Protein AF-X1SEA1-F1 (afdb_monomer)

Secondary structure (DSSP, 8-state):
----S-HHHHHHHHHHHT--TTSPPPHHHHTT-SEEEEESS-----TTGGG-TT--EEEEES------GGG-

Nearest PDB structures (foldseek):
  4l3a-assembly1_A  TM=9.326E-01  e=7.409E-05  Listeria monocytogenes EGD-e
  4l3a-assembly2_B  TM=9.357E-01  e=1.044E-04  Listeria monocytogenes EGD-e
  4pq8-assembly1_A  TM=9.271E-01  e=1.687E-04  synthetic construct
  4l3f-assembly1_A  TM=9.297E-01  e=2.377E-04  Listeria monocytogenes EGD-e
  4ezg-assembly1_B  TM=9.355E-01  e=4.718E-04  Listeria monocytogenes ATCC 19115

Mean predicted aligned error: 2.29 Å

Organism: NCBI:txid412755

Foldseek 3Di:
DADDPWPLLVVQVCVVLVHDPPDDDDLVSLCVAQEGEAECSQDADPRPNLSNVNHNYYHHYPHNYDDDVSVD

InterPro domains:
  IPR025875 Leucine rich repeat 4 [PF12799] (32-71)
  IPR032675 Leucine-rich repeat domain superfamily [G3DSA:3.80.10.10] (1-72)

Sequence (72 aa):
MITFTDENLEIVIRETLGKSVDEEILATELAQLTKLSIIDNGVLDLTGLEYCTNLTFLEIRNDPITDISSLS

pLDDT: mean 95.25, std 4.71, range [69.12, 98.25]

Structure (mmCIF, N/CA/C/O backbone):
data_AF-X1SEA1-F1
#
_entry.id   AF-X1SEA1-F1
#
loop_
_atom_site.group_PDB
_atom_site.id
_atom_site.type_symbol
_atom_site.label_atom_id
_atom_site.label_alt_id
_atom_site.label_comp_id
_atom_site.label_asym_id
_atom_site.label_entity_id
_atom_site.label_seq_id
_atom_site.pdbx_PDB_ins_code
_atom_site.Cartn_x
_atom_site.Cartn_y
_atom_site.Cartn_z
_atom_site.occupancy
_atom_site.B_iso_or_equiv
_atom_site.auth_seq_id
_atom_site.auth_comp_id
_atom_site.auth_asym_id
_atom_site.auth_atom_id
_atom_site.pdbx_PDB_model_num
ATOM 1 N N . MET A 1 1 ? 5.075 -7.484 13.205 1.00 69.12 1 MET A N 1
ATOM 2 C CA . MET A 1 1 ? 5.602 -6.751 12.046 1.00 69.12 1 MET A CA 1
ATOM 3 C C . MET A 1 1 ? 4.905 -7.195 10.780 1.00 69.12 1 MET A C 1
ATOM 5 O O . MET A 1 1 ? 4.830 -8.393 10.525 1.00 69.12 1 MET A O 1
ATOM 9 N N . ILE A 1 2 ? 4.343 -6.242 10.042 1.00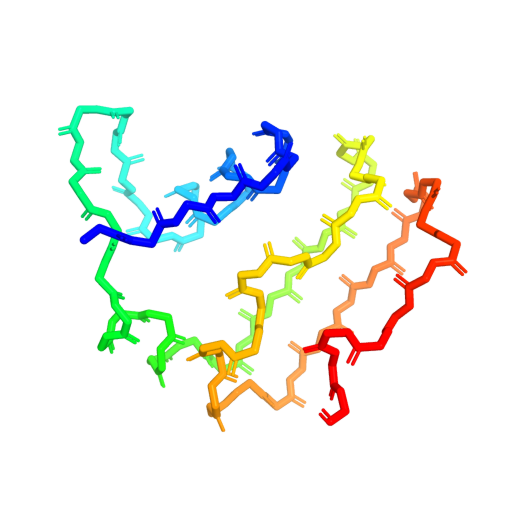 83.75 2 ILE A N 1
ATOM 10 C CA . ILE A 1 2 ? 3.917 -6.469 8.659 1.00 83.75 2 ILE A CA 1
ATOM 11 C C . ILE A 1 2 ? 5.165 -6.432 7.785 1.00 83.75 2 ILE A C 1
ATOM 13 O O . ILE A 1 2 ? 6.046 -5.606 8.010 1.00 83.75 2 ILE A O 1
ATOM 17 N N . THR A 1 3 ? 5.253 -7.354 6.835 1.00 85.75 3 THR A N 1
ATOM 18 C CA . THR A 1 3 ? 6.350 -7.421 5.870 1.00 85.75 3 THR A CA 1
ATOM 19 C C . THR A 1 3 ? 5.815 -7.070 4.496 1.00 85.75 3 THR A C 1
ATOM 21 O O . THR A 1 3 ? 4.893 -7.733 4.023 1.00 85.75 3 THR A O 1
ATOM 24 N N . PHE A 1 4 ? 6.412 -6.070 3.863 1.00 94.06 4 PHE A N 1
ATOM 25 C CA . PHE A 1 4 ? 6.163 -5.742 2.467 1.00 94.06 4 PHE A CA 1
ATOM 26 C C . PHE A 1 4 ? 7.190 -6.485 1.616 1.00 94.06 4 PHE A C 1
ATOM 28 O O . PHE A 1 4 ? 8.379 -6.509 1.934 1.00 94.06 4 PHE A O 1
ATOM 35 N N . THR A 1 5 ? 6.729 -7.159 0.568 1.00 93.12 5 THR A N 1
ATOM 36 C CA . THR A 1 5 ? 7.60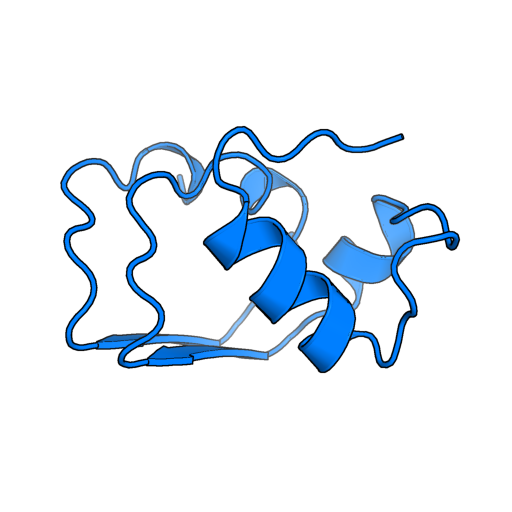8 -7.830 -0.403 1.00 93.12 5 THR A CA 1
ATOM 37 C C . THR A 1 5 ? 8.258 -6.828 -1.355 1.00 93.12 5 THR A C 1
ATOM 39 O O . THR A 1 5 ? 9.347 -7.085 -1.866 1.00 93.12 5 THR A O 1
ATOM 42 N N . ASP A 1 6 ? 7.602 -5.686 -1.555 1.00 96.94 6 ASP A N 1
ATOM 43 C CA . ASP A 1 6 ? 8.053 -4.570 -2.371 1.00 96.94 6 ASP A CA 1
ATOM 44 C C . ASP A 1 6 ? 8.553 -3.414 -1.491 1.00 96.94 6 ASP A C 1
ATOM 46 O O . ASP A 1 6 ? 7.811 -2.858 -0.678 1.00 96.94 6 ASP A O 1
ATOM 50 N N . GLU A 1 7 ? 9.822 -3.045 -1.665 1.00 96.75 7 GLU A N 1
ATOM 51 C CA . GLU A 1 7 ? 10.460 -1.959 -0.914 1.00 96.75 7 GLU A CA 1
ATOM 52 C C . GLU A 1 7 ? 9.854 -0.587 -1.252 1.00 96.75 7 GLU A C 1
ATOM 54 O O . GLU A 1 7 ? 9.707 0.256 -0.366 1.00 96.75 7 GLU A O 1
ATOM 59 N N . ASN A 1 8 ? 9.430 -0.364 -2.501 1.00 98.00 8 ASN A N 1
ATOM 60 C CA . ASN A 1 8 ? 8.789 0.890 -2.895 1.00 98.00 8 ASN A CA 1
ATOM 61 C C . ASN A 1 8 ? 7.407 1.016 -2.249 1.00 98.00 8 ASN A C 1
ATOM 63 O O . ASN A 1 8 ? 7.036 2.103 -1.805 1.00 98.00 8 ASN A O 1
ATOM 67 N N . LEU A 1 9 ? 6.657 -0.087 -2.131 1.00 97.75 9 LEU A N 1
ATOM 68 C CA . LEU A 1 9 ? 5.395 -0.077 -1.390 1.00 97.75 9 LEU A CA 1
ATOM 69 C C . LEU A 1 9 ? 5.624 0.260 0.084 1.00 97.75 9 LEU A C 1
ATOM 71 O O . LEU A 1 9 ? 4.897 1.082 0.647 1.00 97.75 9 LEU A O 1
ATOM 75 N N . GLU A 1 10 ? 6.640 -0.340 0.706 1.00 97.44 10 GLU A N 1
ATOM 76 C CA . GLU A 1 10 ? 6.989 -0.034 2.091 1.00 97.44 10 GLU A CA 1
ATOM 77 C C . GLU A 1 10 ? 7.295 1.457 2.272 1.00 97.44 10 GLU A C 1
ATOM 79 O O . GLU A 1 10 ? 6.762 2.079 3.192 1.00 97.44 10 GLU A O 1
ATOM 84 N N . ILE A 1 11 ? 8.093 2.049 1.376 1.00 97.31 11 ILE A N 1
ATOM 85 C CA . ILE A 1 11 ? 8.416 3.483 1.393 1.00 97.31 11 ILE A CA 1
ATOM 86 C C . ILE A 1 11 ? 7.140 4.326 1.323 1.00 97.31 11 ILE A C 1
ATOM 88 O O . ILE A 1 11 ? 6.934 5.184 2.182 1.00 97.31 11 ILE A O 1
ATOM 92 N N . VAL A 1 12 ? 6.240 4.042 0.377 1.00 98.06 12 VAL A N 1
ATOM 93 C CA . VAL A 1 12 ? 4.97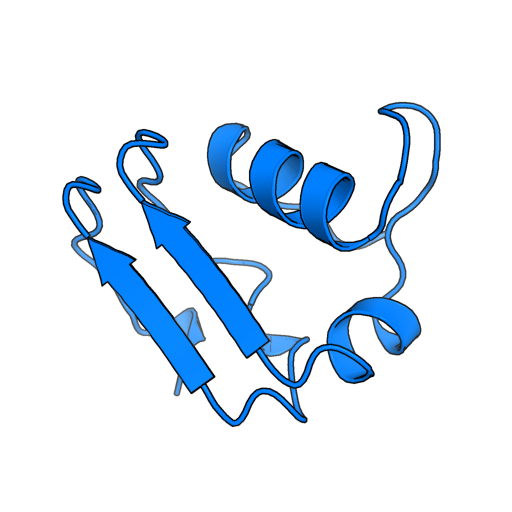9 4.790 0.228 1.00 98.06 12 VAL A CA 1
ATOM 94 C C . VAL A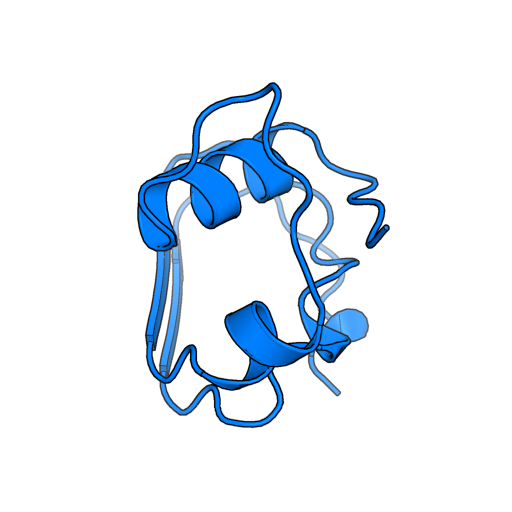 1 12 ? 4.116 4.699 1.489 1.00 98.06 12 VAL A C 1
ATOM 96 O O . VAL A 1 12 ? 3.541 5.697 1.935 1.00 98.06 12 VAL A O 1
ATOM 99 N N . ILE A 1 13 ? 4.030 3.519 2.103 1.00 97.81 13 ILE A N 1
ATOM 100 C CA . ILE A 1 13 ? 3.281 3.325 3.349 1.00 97.81 13 ILE A CA 1
ATOM 101 C C . ILE A 1 13 ? 3.927 4.090 4.504 1.00 97.81 13 ILE A C 1
ATOM 103 O O . ILE A 1 13 ? 3.217 4.746 5.272 1.00 97.81 13 ILE A O 1
ATOM 107 N N . ARG A 1 14 ? 5.256 4.052 4.625 1.00 97.50 14 ARG A N 1
ATOM 108 C CA . ARG A 1 14 ? 5.994 4.808 5.647 1.00 97.50 14 ARG A CA 1
ATOM 109 C C . ARG A 1 14 ? 5.755 6.301 5.507 1.00 97.50 14 ARG A C 1
ATOM 111 O O . ARG A 1 14 ? 5.383 6.940 6.488 1.00 97.50 14 ARG A O 1
ATOM 118 N N . GLU A 1 15 ? 5.877 6.842 4.301 1.00 97.56 15 GLU A N 1
ATOM 119 C CA . GLU A 1 15 ? 5.602 8.254 4.021 1.00 97.56 15 GLU A CA 1
ATOM 120 C C . GLU A 1 15 ? 4.154 8.626 4.353 1.00 97.56 15 GLU A C 1
ATOM 122 O O . GLU A 1 15 ? 3.909 9.635 5.016 1.00 97.56 15 GLU A O 1
ATOM 127 N N . THR A 1 16 ? 3.197 7.771 3.982 1.00 97.31 16 THR A N 1
ATOM 128 C CA . THR A 1 16 ? 1.768 7.969 4.275 1.00 97.31 16 THR A CA 1
ATOM 129 C C . THR A 1 16 ? 1.488 7.996 5.780 1.00 97.31 16 THR A C 1
ATOM 131 O O . THR A 1 16 ? 0.665 8.785 6.247 1.00 97.31 16 THR A O 1
ATOM 134 N N . LEU A 1 17 ? 2.173 7.153 6.554 1.00 96.81 17 LEU A N 1
ATOM 135 C CA . LEU A 1 17 ? 2.049 7.090 8.013 1.00 96.81 17 LEU A CA 1
ATOM 136 C C . LEU A 1 17 ? 2.924 8.123 8.744 1.00 96.81 17 LEU A C 1
ATOM 138 O O . LEU A 1 17 ? 2.801 8.260 9.960 1.00 96.81 17 LEU A O 1
ATOM 142 N N . GLY A 1 18 ? 3.804 8.838 8.036 1.00 97.44 18 GLY A N 1
ATOM 143 C CA . GLY A 1 18 ? 4.789 9.739 8.636 1.00 97.44 18 GLY A CA 1
ATOM 144 C C . GLY A 1 18 ? 5.859 9.011 9.454 1.00 97.44 18 GLY A C 1
ATOM 145 O O . GLY A 1 18 ? 6.336 9.554 10.450 1.00 97.44 18 GLY A O 1
ATOM 146 N N . LYS A 1 19 ? 6.209 7.784 9.058 1.00 96.44 19 LYS A N 1
ATOM 147 C CA . LYS A 1 19 ? 7.156 6.909 9.754 1.00 96.44 19 LYS A CA 1
ATOM 148 C C . LYS A 1 19 ? 8.532 6.893 9.113 1.00 96.44 19 LYS A C 1
ATOM 150 O O . LYS A 1 19 ? 8.680 6.914 7.895 1.00 96.44 19 LYS A O 1
ATOM 155 N N . SER A 1 20 ? 9.545 6.783 9.959 1.00 96.06 20 SER A N 1
ATOM 156 C CA . SER A 1 20 ? 10.923 6.486 9.570 1.00 96.06 20 SER A CA 1
ATOM 157 C C . SER A 1 20 ? 11.123 4.991 9.288 1.00 96.06 20 SER A C 1
ATOM 159 O O . SER A 1 20 ? 10.241 4.176 9.552 1.00 96.06 20 SER A O 1
ATOM 161 N N . VAL A 1 21 ? 12.287 4.616 8.747 1.00 92.25 21 VAL A N 1
ATOM 162 C CA . VAL A 1 21 ? 12.632 3.218 8.416 1.00 92.25 21 VAL A CA 1
ATOM 163 C C . VAL A 1 21 ? 12.752 2.312 9.652 1.00 92.25 21 VAL A C 1
ATOM 165 O O . VAL A 1 21 ? 12.447 1.126 9.574 1.00 92.25 21 VAL A O 1
ATOM 168 N N . ASP A 1 22 ? 13.122 2.876 10.804 1.00 93.19 22 ASP A N 1
ATOM 169 C CA . ASP A 1 22 ? 13.346 2.122 12.046 1.00 93.19 22 ASP A CA 1
ATOM 170 C C . ASP A 1 22 ? 12.049 1.837 12.824 1.00 93.19 22 ASP A C 1
ATOM 172 O O . ASP A 1 22 ? 12.037 1.045 13.769 1.00 93.19 22 ASP A O 1
ATOM 176 N N . GLU A 1 23 ? 10.944 2.484 12.452 1.00 95.06 23 GLU A N 1
ATOM 177 C CA . GLU A 1 23 ? 9.655 2.305 13.115 1.00 95.06 23 GLU A CA 1
ATOM 178 C C . GLU A 1 23 ? 8.909 1.088 12.563 1.00 95.06 23 GLU A C 1
ATOM 180 O O . GLU A 1 23 ? 8.800 0.888 11.355 1.00 95.06 23 GLU A O 1
ATOM 185 N N . GLU A 1 24 ? 8.336 0.266 13.440 1.00 94.69 24 GLU A N 1
ATOM 186 C CA . GLU A 1 24 ? 7.503 -0.859 13.008 1.00 94.69 24 GLU A CA 1
ATOM 187 C C . GLU A 1 24 ? 6.173 -0.355 12.434 1.00 94.69 24 GLU A C 1
ATOM 189 O O . GLU A 1 24 ? 5.540 0.513 13.030 1.00 94.69 24 GLU A O 1
ATOM 194 N N . ILE A 1 25 ? 5.711 -0.927 11.319 1.00 96.25 25 ILE A N 1
ATOM 195 C CA . ILE A 1 25 ? 4.358 -0.710 10.785 1.00 96.25 25 ILE A CA 1
ATOM 196 C C . ILE A 1 25 ? 3.410 -1.755 11.381 1.00 96.25 25 ILE A C 1
ATOM 198 O O . ILE A 1 25 ? 3.627 -2.967 11.247 1.00 96.25 25 ILE A O 1
ATOM 202 N N . LEU A 1 26 ? 2.345 -1.291 12.035 1.00 96.00 26 LEU A N 1
ATOM 203 C CA . LEU A 1 26 ? 1.342 -2.131 12.684 1.00 96.00 26 LEU A CA 1
ATOM 204 C C . LEU A 1 26 ? 0.078 -2.246 11.826 1.00 96.00 26 LEU A C 1
ATOM 206 O O . LEU A 1 26 ? -0.391 -1.272 11.239 1.00 96.00 26 LEU A O 1
ATOM 210 N N . ALA A 1 27 ? -0.559 -3.420 11.848 1.00 95.31 27 ALA A N 1
ATOM 211 C CA . ALA A 1 27 ? -1.829 -3.653 11.149 1.00 95.31 27 ALA A CA 1
ATOM 212 C C . ALA A 1 27 ? -2.925 -2.658 11.555 1.00 95.31 27 ALA A C 1
ATOM 214 O O . ALA A 1 27 ? -3.7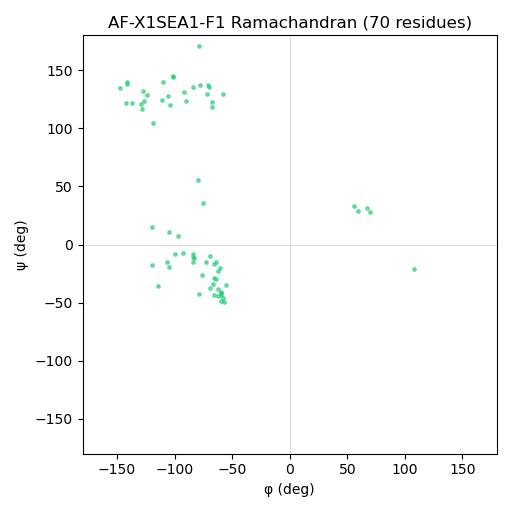24 -2.231 10.729 1.00 95.31 27 ALA A O 1
ATOM 215 N N . THR A 1 28 ? -2.944 -2.248 12.825 1.00 96.19 28 THR A N 1
ATOM 216 C CA . THR A 1 28 ? -3.908 -1.268 13.334 1.00 96.19 28 THR A CA 1
ATOM 217 C C . THR A 1 28 ? -3.758 0.105 12.693 1.00 96.19 28 THR A C 1
ATOM 219 O O . THR A 1 28 ? -4.753 0.814 12.594 1.00 96.19 28 THR A O 1
ATOM 222 N N . GLU A 1 29 ? -2.549 0.477 12.272 1.00 96.94 29 GLU A N 1
ATOM 223 C CA . GLU A 1 29 ? -2.259 1.755 11.615 1.00 96.94 29 GLU A CA 1
ATOM 224 C C . GLU A 1 29 ? -2.673 1.713 10.149 1.00 96.94 29 GLU A C 1
ATOM 226 O O . GLU A 1 29 ? -3.341 2.632 9.681 1.00 96.94 29 GLU A O 1
ATOM 231 N N . LEU A 1 30 ? -2.378 0.608 9.458 1.00 96.94 30 LEU A N 1
ATOM 232 C CA . LEU A 1 30 ? -2.864 0.373 8.096 1.00 96.94 30 LEU A CA 1
ATOM 233 C C . LEU A 1 30 ? -4.389 0.359 8.042 1.00 96.94 30 LEU A C 1
ATOM 235 O O . LEU A 1 30 ? -4.988 0.989 7.175 1.00 96.94 30 LEU A O 1
ATOM 239 N N . ALA A 1 31 ? -5.032 -0.252 9.036 1.00 97.00 31 ALA A N 1
ATOM 240 C CA . ALA A 1 31 ? -6.479 -0.225 9.167 1.00 97.00 31 ALA A CA 1
ATOM 241 C C . ALA A 1 31 ? -7.044 1.189 9.412 1.00 97.00 31 ALA A C 1
ATOM 243 O O . ALA A 1 31 ? -8.245 1.370 9.258 1.00 97.00 31 ALA A O 1
ATOM 244 N N . GLN A 1 32 ? -6.249 2.203 9.786 1.00 97.50 32 GLN A N 1
ATOM 245 C CA . GLN A 1 32 ? -6.733 3.595 9.854 1.00 97.50 32 GLN A CA 1
ATOM 246 C C . GLN A 1 32 ? -6.685 4.317 8.503 1.00 97.50 32 GLN A C 1
ATOM 248 O O . GLN A 1 32 ? -7.306 5.375 8.357 1.00 97.50 32 GLN A O 1
ATOM 253 N N . LEU A 1 33 ? -5.960 3.787 7.514 1.00 98.00 33 LEU A N 1
ATOM 254 C CA . LEU A 1 33 ? -5.862 4.418 6.205 1.00 98.00 33 LEU A 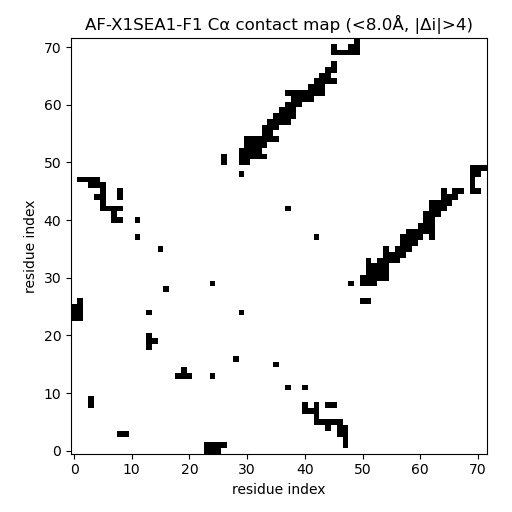CA 1
ATOM 255 C C . LEU A 1 33 ? -7.214 4.358 5.497 1.00 98.00 33 LEU A C 1
ATOM 257 O O . LEU A 1 33 ? -7.781 3.295 5.270 1.00 98.00 33 LEU A O 1
ATOM 261 N N . THR A 1 34 ? -7.718 5.532 5.124 1.00 98.12 34 THR A N 1
ATOM 262 C CA . THR A 1 34 ? -8.950 5.672 4.330 1.00 98.12 34 THR A CA 1
ATOM 263 C C . THR A 1 34 ? -8.664 6.046 2.883 1.00 98.12 34 THR A C 1
ATOM 265 O O . THR A 1 34 ? -9.523 5.841 2.020 1.00 98.12 34 THR A O 1
ATOM 268 N N . LYS A 1 35 ? -7.463 6.573 2.617 1.00 98.19 35 LYS A N 1
ATOM 269 C CA . LYS A 1 35 ? -6.976 6.973 1.299 1.00 98.19 35 LYS A CA 1
ATOM 270 C C . LYS A 1 35 ? -5.501 6.614 1.155 1.00 98.19 35 LYS A C 1
ATOM 272 O O . LYS A 1 35 ? -4.736 6.858 2.084 1.00 98.19 35 LYS A O 1
ATOM 277 N N . LEU A 1 36 ? -5.125 6.102 -0.011 1.00 98.25 36 LEU A N 1
ATOM 278 C CA . LEU A 1 36 ? -3.746 5.812 -0.390 1.00 98.25 36 LEU A CA 1
ATOM 279 C C . LEU A 1 36 ? -3.549 6.178 -1.863 1.00 98.25 36 LEU A C 1
ATOM 281 O O . LEU A 1 36 ? -4.436 5.953 -2.689 1.00 98.25 36 LEU A O 1
ATOM 285 N N . SER A 1 37 ? -2.400 6.767 -2.175 1.00 98.00 37 SER A N 1
ATOM 286 C CA . SER A 1 37 ? -2.020 7.147 -3.531 1.00 98.00 37 SER A CA 1
ATOM 287 C C . SER A 1 37 ? -0.626 6.606 -3.814 1.00 98.00 37 SER A C 1
ATOM 289 O O . SER A 1 37 ? 0.313 6.905 -3.081 1.00 98.00 37 SER A O 1
ATOM 291 N N . ILE A 1 38 ? -0.519 5.779 -4.848 1.00 97.69 38 ILE A N 1
ATOM 292 C CA . ILE A 1 38 ? 0.719 5.178 -5.334 1.00 97.69 38 ILE A CA 1
ATOM 293 C C . ILE A 1 38 ? 0.887 5.691 -6.765 1.00 97.69 38 ILE A C 1
ATOM 295 O O . ILE A 1 38 ? 0.111 5.329 -7.649 1.00 97.69 38 ILE A O 1
ATOM 299 N N . ILE A 1 39 ? 1.796 6.646 -6.965 1.00 97.88 39 ILE A N 1
ATOM 300 C CA . ILE A 1 39 ? 1.961 7.318 -8.254 1.00 97.88 39 ILE A CA 1
ATOM 301 C C . ILE A 1 39 ? 3.443 7.459 -8.561 1.00 97.88 39 ILE A C 1
ATOM 303 O O . ILE A 1 39 ? 4.155 8.112 -7.802 1.00 97.88 39 ILE A O 1
ATOM 307 N N . ASP A 1 40 ? 3.873 6.906 -9.697 1.00 97.50 40 ASP A N 1
ATOM 308 C CA . ASP A 1 40 ? 5.257 6.995 -10.182 1.00 97.50 40 ASP A CA 1
ATOM 309 C C . ASP A 1 40 ? 6.293 6.470 -9.154 1.00 97.50 40 ASP A C 1
ATOM 311 O O . ASP A 1 40 ? 7.418 6.970 -9.091 1.00 97.50 40 ASP A O 1
ATOM 315 N N . ASN A 1 41 ? 5.935 5.458 -8.351 1.00 97.88 41 ASN A N 1
ATOM 316 C CA . ASN A 1 41 ? 6.788 4.927 -7.275 1.00 97.88 41 ASN A CA 1
ATOM 317 C C . ASN A 1 41 ? 7.547 3.647 -7.657 1.00 97.88 41 ASN A C 1
ATOM 319 O O . ASN A 1 41 ? 8.411 3.194 -6.911 1.00 97.88 41 ASN A O 1
ATOM 323 N N . GLY A 1 42 ? 7.252 3.051 -8.811 1.00 97.56 42 GLY A N 1
ATOM 324 C CA . GLY A 1 42 ? 7.860 1.794 -9.239 1.00 97.56 42 GLY A CA 1
ATOM 325 C C . GLY A 1 42 ? 7.403 0.589 -8.415 1.00 97.56 42 GLY A C 1
ATOM 326 O O . GLY A 1 42 ? 8.163 -0.371 -8.293 1.00 97.56 42 GLY A O 1
ATOM 327 N N . VAL A 1 43 ? 6.195 0.630 -7.848 1.00 98.25 43 VAL A N 1
ATOM 328 C CA . VAL A 1 43 ? 5.627 -0.499 -7.095 1.00 98.25 43 VAL A CA 1
ATOM 329 C C . VAL A 1 43 ? 5.276 -1.639 -8.055 1.00 98.25 43 VAL A C 1
ATOM 331 O O . VAL A 1 43 ? 4.711 -1.415 -9.124 1.00 98.25 43 VAL A O 1
ATOM 334 N N . LEU A 1 44 ? 5.623 -2.867 -7.684 1.00 97.12 44 LEU A N 1
ATOM 335 C CA . LEU A 1 44 ? 5.407 -4.100 -8.448 1.00 97.12 44 LEU A CA 1
ATOM 336 C C . LEU A 1 44 ? 4.428 -5.044 -7.747 1.00 97.12 44 LEU A C 1
ATOM 338 O O . LEU A 1 44 ? 3.658 -5.730 -8.422 1.00 97.12 44 LEU A O 1
ATOM 342 N N . ASP A 1 45 ? 4.464 -5.079 -6.415 1.00 96.88 45 ASP A N 1
ATOM 343 C CA . ASP A 1 45 ? 3.674 -5.984 -5.579 1.00 96.88 45 ASP A CA 1
ATOM 344 C C . ASP A 1 45 ? 2.912 -5.193 -4.505 1.00 96.88 45 ASP A C 1
ATOM 346 O O . ASP A 1 45 ? 3.460 -4.313 -3.844 1.00 96.88 45 ASP A O 1
ATOM 350 N N . LEU A 1 46 ? 1.620 -5.496 -4.373 1.00 96.69 46 LEU A N 1
ATOM 351 C CA . LEU A 1 46 ? 0.686 -4.851 -3.452 1.00 96.69 46 LEU A CA 1
ATOM 352 C C . LEU A 1 46 ? 0.501 -5.630 -2.136 1.00 96.69 46 LEU A C 1
ATOM 354 O O . LEU A 1 46 ? -0.400 -5.305 -1.356 1.00 96.69 46 LEU A O 1
ATOM 358 N N . THR A 1 47 ? 1.284 -6.683 -1.897 1.00 95.50 47 THR A N 1
ATOM 359 C CA . THR A 1 47 ? 1.244 -7.475 -0.660 1.00 95.50 47 THR A CA 1
ATOM 360 C C . THR A 1 47 ? 1.502 -6.584 0.556 1.00 95.50 47 THR A C 1
ATOM 362 O O . THR A 1 47 ? 2.467 -5.823 0.607 1.00 95.50 47 THR A O 1
ATOM 365 N N . GLY A 1 48 ? 0.626 -6.679 1.551 1.00 94.50 48 GLY A N 1
ATOM 366 C CA . GLY A 1 48 ? 0.555 -5.814 2.726 1.00 94.50 48 GLY A CA 1
ATOM 367 C C . GLY A 1 48 ? -0.646 -4.862 2.703 1.00 94.50 48 GLY A C 1
ATOM 368 O O . GLY A 1 48 ? -1.082 -4.415 3.769 1.00 94.50 48 GLY A O 1
ATOM 369 N N . LEU A 1 49 ? -1.231 -4.572 1.531 1.00 96.19 49 LEU A N 1
ATOM 370 C CA . LEU A 1 49 ? -2.435 -3.735 1.437 1.00 96.19 49 LEU A CA 1
ATOM 371 C C . LEU A 1 49 ? -3.714 -4.434 1.917 1.00 96.19 49 LEU A C 1
ATOM 373 O O . LEU A 1 49 ? -4.679 -3.743 2.240 1.00 96.19 49 LEU A O 1
ATOM 377 N N . GLU A 1 50 ? -3.717 -5.758 2.079 1.00 94.56 50 GLU A N 1
ATOM 378 C CA . GLU A 1 50 ? -4.837 -6.517 2.653 1.00 94.56 50 GLU A CA 1
ATOM 379 C C . GLU A 1 50 ? -5.176 -6.095 4.097 1.00 94.56 50 GLU A C 1
ATOM 381 O O . GLU A 1 50 ? -6.288 -6.307 4.582 1.00 94.56 50 GLU A O 1
ATOM 386 N N . TYR A 1 51 ? -4.234 -5.450 4.793 1.00 96.00 51 TYR A N 1
ATOM 387 C CA . TYR A 1 51 ? -4.435 -4.903 6.136 1.00 96.00 51 TYR A CA 1
ATOM 388 C C . TYR A 1 51 ? -5.082 -3.508 6.140 1.00 96.00 51 TYR A C 1
ATOM 390 O O . TYR A 1 51 ? -5.513 -3.037 7.196 1.00 96.00 51 TYR A O 1
ATOM 398 N N . CYS A 1 52 ? -5.196 -2.842 4.989 1.00 96.25 52 CYS A N 1
ATOM 399 C CA . CYS A 1 52 ? -5.836 -1.533 4.839 1.00 96.25 52 CYS A CA 1
ATOM 400 C C . CYS A 1 52 ? -7.371 -1.664 4.788 1.00 96.25 52 CYS A C 1
ATOM 402 O O . CYS A 1 52 ? -8.029 -1.212 3.853 1.00 96.25 52 CYS A O 1
ATOM 404 N N . THR A 1 53 ? -7.974 -2.284 5.804 1.00 96.06 53 THR A N 1
ATOM 405 C CA . THR A 1 53 ? -9.384 -2.724 5.784 1.00 96.06 53 THR A CA 1
ATOM 406 C C . THR A 1 53 ? -10.418 -1.596 5.723 1.00 96.06 53 THR A C 1
ATOM 408 O O . THR A 1 53 ? -11.582 -1.855 5.431 1.00 96.06 53 THR A O 1
ATOM 411 N N . ASN A 1 54 ? -10.028 -0.354 6.029 1.00 97.31 54 ASN A N 1
ATOM 412 C CA . ASN A 1 54 ? -10.895 0.828 5.938 1.00 97.31 54 ASN A CA 1
ATOM 413 C C . ASN A 1 54 ? -10.567 1.716 4.726 1.00 97.31 54 ASN A C 1
ATOM 415 O O . ASN A 1 54 ? -11.067 2.842 4.637 1.00 97.31 54 ASN A O 1
ATOM 419 N N . LEU A 1 55 ? -9.738 1.237 3.794 1.00 97.56 55 LEU A N 1
ATOM 420 C CA . LEU A 1 55 ? -9.362 1.990 2.608 1.00 97.56 55 LEU A CA 1
ATOM 421 C C . LEU A 1 55 ? -10.579 2.164 1.696 1.00 97.56 55 LEU A C 1
ATOM 423 O O . LEU A 1 55 ? -11.165 1.207 1.203 1.00 97.56 55 LEU A O 1
ATOM 427 N N . THR A 1 56 ? -10.967 3.416 1.473 1.00 97.56 56 THR A N 1
ATOM 428 C CA . THR A 1 56 ? -12.121 3.778 0.628 1.00 97.56 56 THR A CA 1
ATOM 429 C C . THR A 1 56 ? -11.705 4.376 -0.708 1.00 97.56 56 THR A C 1
ATOM 431 O O . THR A 1 56 ? -12.519 4.495 -1.621 1.00 97.56 56 THR A O 1
ATOM 434 N N . PHE A 1 57 ? -10.440 4.773 -0.818 1.00 97.75 57 PHE A N 1
ATOM 435 C CA . PHE A 1 57 ? -9.869 5.355 -2.015 1.00 97.75 57 PHE A CA 1
ATOM 436 C C . PHE A 1 57 ? -8.441 4.849 -2.192 1.00 97.75 57 PHE A C 1
ATOM 438 O O . PHE A 1 57 ? -7.593 5.058 -1.324 1.00 97.75 57 PHE A O 1
ATOM 445 N N . LEU A 1 58 ? -8.189 4.219 -3.332 1.00 97.00 58 LEU A N 1
ATOM 446 C CA . LEU A 1 58 ? -6.871 3.788 -3.764 1.00 97.00 58 LEU A CA 1
ATOM 447 C C . LEU A 1 58 ? -6.653 4.319 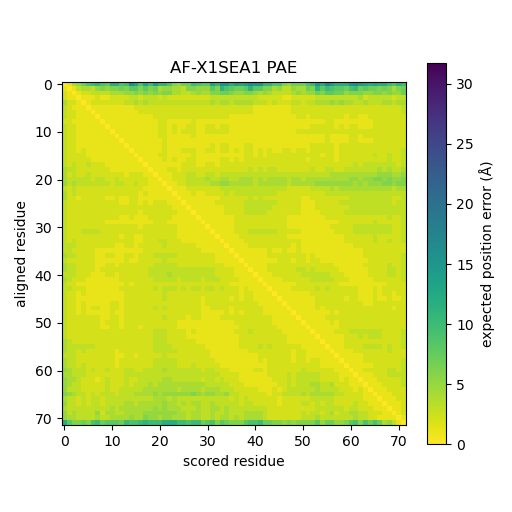-5.178 1.00 97.00 58 LEU A C 1
ATOM 449 O O . LEU A 1 58 ? -7.395 3.962 -6.094 1.00 97.00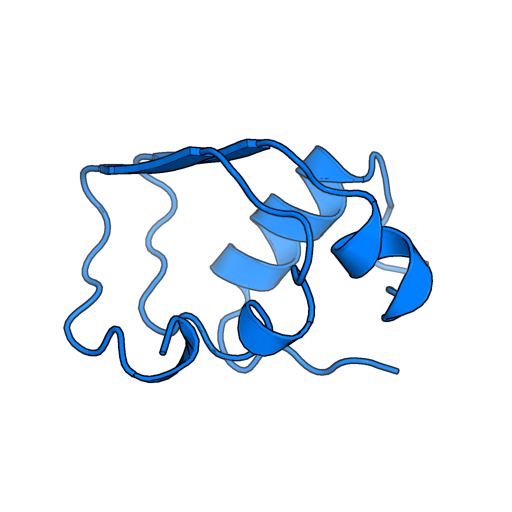 58 LEU A O 1
ATOM 453 N N . GLU A 1 59 ? -5.663 5.189 -5.343 1.00 97.25 59 GLU A N 1
ATOM 454 C CA . GLU A 1 59 ? -5.186 5.603 -6.661 1.00 97.25 59 GLU A CA 1
ATOM 455 C C . GLU A 1 59 ? -3.841 4.941 -6.929 1.00 97.25 59 GLU A C 1
ATOM 457 O O . GLU A 1 59 ? -2.930 5.042 -6.113 1.00 97.25 59 GLU A O 1
ATOM 462 N N . ILE A 1 60 ? -3.740 4.277 -8.079 1.00 96.06 60 ILE A N 1
ATOM 463 C CA . ILE A 1 60 ? -2.508 3.677 -8.582 1.00 96.06 60 ILE A CA 1
ATOM 464 C C . ILE A 1 60 ? -2.295 4.204 -9.999 1.00 96.06 60 ILE A C 1
ATOM 466 O O . ILE A 1 60 ? -3.183 4.061 -10.848 1.00 96.06 60 ILE A O 1
ATOM 470 N N . ARG A 1 61 ? -1.148 4.829 -10.272 1.00 97.31 61 ARG A N 1
ATOM 471 C CA . ARG A 1 61 ? -0.847 5.419 -11.584 1.00 97.31 61 ARG A CA 1
ATOM 472 C C . ARG A 1 61 ? 0.641 5.324 -11.899 1.00 97.31 61 ARG A C 1
ATOM 474 O O . ARG A 1 61 ? 1.468 5.732 -11.105 1.00 97.31 61 ARG A O 1
ATOM 481 N N . ASN A 1 62 ? 0.959 4.908 -13.126 1.00 97.12 62 ASN A N 1
ATOM 482 C CA . ASN A 1 62 ? 2.335 4.796 -13.625 1.00 97.12 62 ASN A CA 1
ATOM 483 C C . ASN A 1 62 ? 3.226 3.834 -12.811 1.00 97.12 62 ASN A C 1
ATOM 485 O O . ASN A 1 62 ? 4.445 3.977 -12.797 1.00 97.12 62 ASN A O 1
ATOM 489 N N . ASP A 1 63 ? 2.623 2.818 -12.194 1.00 97.06 63 ASP A N 1
ATOM 490 C CA . ASP A 1 63 ? 3.333 1.748 -11.499 1.00 97.06 63 ASP A CA 1
ATOM 491 C C . ASP A 1 63 ? 3.193 0.420 -12.266 1.00 97.06 63 ASP A C 1
ATOM 493 O O . ASP A 1 63 ? 2.114 0.126 -12.794 1.00 97.06 63 ASP A O 1
ATOM 497 N N . PRO A 1 64 ? 4.259 -0.393 -12.365 1.00 96.88 64 PRO A N 1
ATOM 498 C CA . PRO A 1 64 ? 4.287 -1.660 -13.107 1.00 96.88 64 PRO A CA 1
ATOM 499 C C . PRO A 1 64 ? 3.566 -2.833 -12.405 1.00 96.88 64 PRO A C 1
ATOM 501 O O . PRO A 1 64 ? 3.990 -3.985 -12.517 1.00 96.88 64 PRO A O 1
ATOM 504 N N . ILE A 1 65 ? 2.461 -2.567 -11.710 1.00 95.75 65 ILE A N 1
ATOM 505 C CA . ILE A 1 65 ? 1.677 -3.582 -10.995 1.00 95.75 65 ILE A CA 1
ATOM 506 C C . ILE A 1 65 ? 0.925 -4.455 -12.001 1.00 95.75 65 ILE A C 1
ATOM 508 O O . ILE A 1 65 ? 0.224 -3.960 -12.886 1.00 95.75 65 ILE A O 1
ATOM 512 N N . THR A 1 66 ? 1.053 -5.772 -11.851 1.00 93.19 66 THR A N 1
ATOM 513 C CA . THR A 1 66 ? 0.396 -6.759 -12.732 1.00 93.19 66 THR A CA 1
ATOM 514 C C . THR A 1 66 ? -0.565 -7.688 -11.998 1.00 93.19 66 THR A C 1
ATOM 516 O O . THR A 1 66 ? -1.432 -8.285 -12.637 1.00 93.19 66 THR A O 1
ATOM 519 N N . ASP A 1 67 ? -0.455 -7.768 -10.672 1.00 92.88 67 ASP A N 1
ATOM 520 C CA . ASP A 1 67 ? -1.323 -8.546 -9.796 1.00 92.88 67 ASP A CA 1
ATOM 521 C C . ASP A 1 67 ? -1.932 -7.624 -8.732 1.00 92.88 67 ASP A C 1
ATOM 523 O O . ASP A 1 67 ? -1.231 -6.854 -8.079 1.00 92.88 67 ASP A O 1
ATOM 527 N N . ILE A 1 68 ? -3.254 -7.688 -8.594 1.00 93.44 68 ILE A N 1
ATOM 528 C CA . ILE A 1 68 ? -4.038 -6.892 -7.641 1.00 93.44 68 ILE A CA 1
ATOM 529 C C . ILE A 1 68 ? -4.812 -7.775 -6.654 1.00 93.44 68 ILE A C 1
ATOM 531 O O . ILE A 1 68 ? -5.743 -7.307 -6.003 1.00 93.44 68 ILE A O 1
ATOM 535 N N . SER A 1 69 ? -4.471 -9.062 -6.559 1.00 91.31 69 SER A N 1
ATOM 536 C CA . SER A 1 69 ? -5.158 -10.034 -5.701 1.00 91.31 69 SER A CA 1
ATOM 537 C C . SER A 1 69 ? -5.086 -9.705 -4.207 1.00 91.31 69 SER A C 1
ATOM 539 O O . SER A 1 69 ? -5.976 -10.103 -3.463 1.00 91.31 69 SER A O 1
ATOM 541 N N . SER A 1 70 ? -4.104 -8.916 -3.761 1.00 88.69 70 SER A N 1
ATOM 542 C CA . SER A 1 70 ? -4.036 -8.430 -2.374 1.00 88.69 70 SER A CA 1
ATOM 543 C C . SER A 1 70 ? -5.124 -7.405 -2.017 1.00 88.69 70 SER A C 1
ATOM 545 O O . SER A 1 70 ? -5.294 -7.078 -0.845 1.00 88.69 70 SER A O 1
ATOM 547 N N . LEU A 1 71 ? -5.874 -6.897 -3.004 1.00 87.62 71 LEU A N 1
ATOM 548 C CA . LEU A 1 71 ? -6.974 -5.948 -2.795 1.00 87.62 71 LEU A CA 1
ATOM 549 C C . LEU A 1 71 ? -8.351 -6.618 -2.630 1.00 87.62 71 LEU A C 1
ATOM 551 O O . LEU A 1 71 ? -9.330 -5.905 -2.392 1.00 87.62 71 LEU A O 1
ATOM 555 N N . SER A 1 72 ? -8.458 -7.939 -2.828 1.00 77.25 72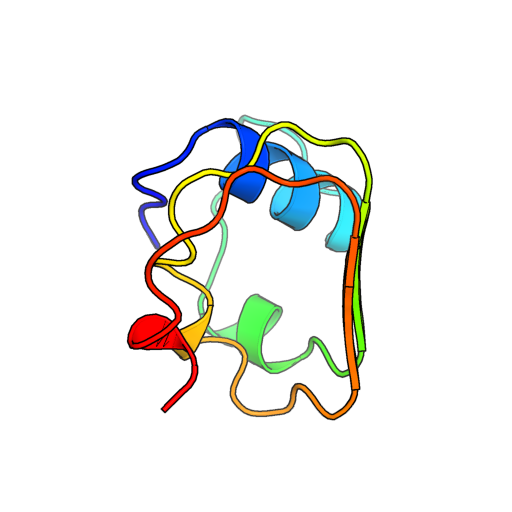 SER A N 1
ATOM 556 C CA . SER A 1 72 ? -9.734 -8.681 -2.866 1.00 77.25 72 SER A CA 1
ATOM 557 C C . SER A 1 72 ? -10.057 -9.460 -1.600 1.00 77.25 72 SER A C 1
ATOM 559 O O . SER A 1 72 ? -9.115 -10.042 -1.024 1.00 77.25 72 SER A O 1
#

Solvent-accessible surface area (backbone atoms only — not comparable to full-atom values): 4336 Å² total; per-residue (Å²): 124,72,72,54,86,25,68,47,43,44,50,54,52,27,60,74,70,73,46,60,92,89,57,82,58,51,60,74,59,38,34,65,35,43,65,51,78,49,63,71,61,66,33,53,48,51,56,64,52,62,43,30,76,49,52,76,40,79,47,78,41,80,42,73,55,83,60,66,71,42,79,110

Radius of gyration: 11.13 Å; Cα contacts (8 Å, |Δi|>4): 115; chains: 1; bounding box: 26×20×27 Å